Protein AF-A0A6G1KF79-F1 (afdb_monomer_lite)

Organism: NCBI:txid1314801

Foldseek 3Di:
DVVLVVCLVVVFPQWKWWAWDCPPQPQKDQQLVVLVVVVQDLPDPPPVSHSVVSPLHIDRVVDDDPVVLGTQAMAGSNDWDFDADDAPPDPDGTFIGGPVLVVPADDPDSLRSSQSRRCVRRVDHDPDPVSSVSSVVVSCVRVPRHDTDGDRDD

pLDDT: mean 74.39, std 13.28, range [25.94, 94.88]

Radius of gyration: 16.57 Å; chains: 1; bounding box: 38×37×41 Å

Structure (mmCIF, N/CA/C/O backbone):
data_AF-A0A6G1KF79-F1
#
_entry.id   AF-A0A6G1KF79-F1
#
loop_
_atom_site.group_PDB
_atom_site.id
_atom_site.type_symbol
_atom_site.label_atom_id
_atom_site.label_alt_id
_atom_site.label_comp_id
_atom_site.label_asym_id
_atom_site.label_entity_id
_atom_site.label_seq_id
_atom_site.pdbx_PDB_ins_code
_atom_site.Cartn_x
_atom_site.Cartn_y
_atom_site.Cartn_z
_atom_site.occupancy
_atom_site.B_iso_or_equiv
_atom_site.auth_seq_id
_atom_site.auth_comp_id
_atom_site.auth_asym_id
_atom_site.auth_atom_id
_atom_site.pdbx_PDB_model_num
ATOM 1 N N . MET A 1 1 ? 8.104 5.624 -3.281 1.00 57.19 1 MET A N 1
ATOM 2 C CA . MET A 1 1 ? 7.356 4.567 -4.003 1.00 57.19 1 MET A CA 1
ATOM 3 C C . MET A 1 1 ? 7.736 4.554 -5.493 1.00 57.19 1 MET A C 1
ATOM 5 O O . MET A 1 1 ? 7.203 5.353 -6.258 1.00 57.19 1 MET A O 1
ATOM 9 N N . LYS A 1 2 ? 8.682 3.693 -5.916 1.00 64.00 2 LYS A N 1
ATOM 10 C CA . LYS A 1 2 ? 9.159 3.627 -7.320 1.00 64.00 2 LYS A CA 1
ATOM 11 C C . LYS A 1 2 ? 8.074 3.139 -8.288 1.00 64.00 2 LYS A C 1
ATOM 13 O O . LYS A 1 2 ? 7.914 3.752 -9.335 1.00 64.00 2 LYS A O 1
ATOM 18 N N . LEU A 1 3 ? 7.294 2.118 -7.919 1.00 69.25 3 LEU A N 1
ATOM 19 C CA . LEU A 1 3 ? 6.265 1.538 -8.792 1.00 69.25 3 LEU A CA 1
ATOM 20 C C . LEU A 1 3 ? 5.141 2.527 -9.133 1.00 69.25 3 LEU A C 1
ATOM 22 O O . LEU A 1 3 ? 4.847 2.727 -10.305 1.00 69.25 3 LEU A O 1
ATOM 26 N N . ARG A 1 4 ? 4.536 3.202 -8.142 1.00 69.94 4 ARG A N 1
ATOM 27 C CA . ARG A 1 4 ? 3.515 4.239 -8.411 1.00 69.94 4 ARG A CA 1
ATOM 28 C C . ARG A 1 4 ? 4.054 5.308 -9.343 1.00 69.94 4 ARG A C 1
ATOM 30 O O . ARG A 1 4 ? 3.399 5.634 -10.323 1.00 69.94 4 ARG A O 1
ATOM 37 N N . GLN A 1 5 ? 5.258 5.809 -9.071 1.00 70.50 5 GLN A N 1
ATOM 38 C CA . GLN A 1 5 ? 5.865 6.824 -9.9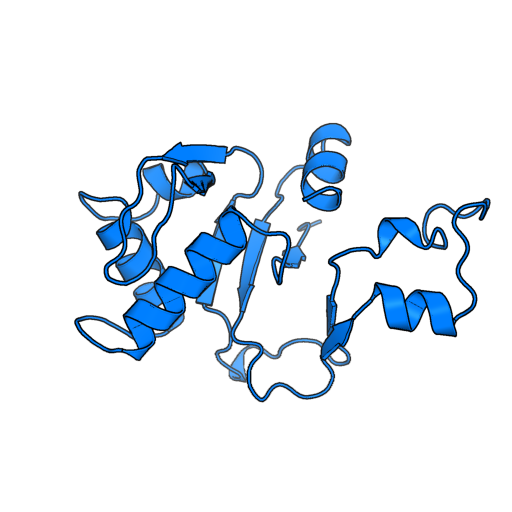22 1.00 70.50 5 GLN A CA 1
ATOM 39 C C . GLN A 1 5 ? 6.115 6.299 -11.340 1.00 70.50 5 GLN A C 1
ATOM 41 O O . GLN A 1 5 ? 5.852 7.010 -12.299 1.00 70.50 5 GLN A O 1
ATOM 46 N N . GLN A 1 6 ? 6.562 5.051 -11.491 1.00 72.38 6 GLN A N 1
ATOM 47 C CA . GLN A 1 6 ? 6.708 4.403 -12.795 1.00 72.38 6 GLN A CA 1
ATOM 48 C C . GLN A 1 6 ? 5.367 4.269 -13.523 1.00 72.38 6 GLN A C 1
ATOM 50 O O . GLN A 1 6 ? 5.311 4.534 -14.719 1.00 72.38 6 GLN A O 1
ATOM 55 N N . LEU A 1 7 ? 4.290 3.898 -12.826 1.00 73.56 7 LEU A N 1
ATOM 56 C CA . LEU A 1 7 ? 2.950 3.781 -13.406 1.00 73.56 7 LEU A CA 1
ATOM 57 C C . LEU A 1 7 ? 2.406 5.147 -13.847 1.00 73.56 7 LEU A C 1
ATOM 59 O O . LEU A 1 7 ? 1.886 5.249 -14.959 1.00 73.56 7 LEU A O 1
ATOM 63 N N . ILE A 1 8 ? 2.598 6.190 -13.032 1.00 73.12 8 ILE A N 1
ATOM 64 C CA . ILE A 1 8 ? 2.261 7.579 -13.382 1.00 73.12 8 ILE A CA 1
ATOM 65 C C . ILE A 1 8 ? 3.059 8.016 -14.618 1.00 73.12 8 ILE A C 1
ATOM 67 O O . ILE A 1 8 ? 2.475 8.453 -15.606 1.00 73.12 8 ILE A O 1
ATOM 71 N N . THR A 1 9 ? 4.386 7.843 -14.610 1.00 76.50 9 THR A N 1
ATOM 72 C CA . THR A 1 9 ? 5.261 8.210 -15.738 1.00 76.50 9 THR A CA 1
ATOM 73 C C . THR A 1 9 ? 4.934 7.417 -17.008 1.00 76.50 9 THR A C 1
ATOM 75 O O . THR A 1 9 ? 5.048 7.942 -18.111 1.00 76.50 9 THR A O 1
ATOM 78 N N . ALA A 1 10 ? 4.478 6.169 -16.874 1.00 75.81 10 ALA A N 1
ATOM 79 C CA . ALA A 1 10 ? 4.015 5.340 -17.985 1.00 75.81 10 ALA A CA 1
ATOM 80 C C . ALA A 1 10 ? 2.605 5.714 -18.490 1.00 75.81 10 ALA A C 1
ATOM 82 O O . ALA A 1 10 ? 2.059 5.012 -19.343 1.00 75.81 10 ALA A O 1
ATOM 83 N N . GLY A 1 11 ? 1.989 6.778 -17.960 1.00 75.44 11 GLY A N 1
ATOM 84 C CA . GLY A 1 11 ? 0.667 7.255 -18.368 1.00 75.44 11 GLY A CA 1
ATOM 85 C C . GLY A 1 11 ? -0.475 6.312 -17.988 1.00 75.44 11 GLY A C 1
ATOM 86 O O . GLY A 1 11 ? -1.541 6.354 -18.610 1.00 75.44 11 GLY A O 1
ATOM 87 N N . ARG A 1 12 ? -0.267 5.424 -17.005 1.00 77.94 12 ARG A N 1
ATOM 88 C CA . ARG A 1 12 ? -1.318 4.518 -16.534 1.00 77.94 12 ARG A CA 1
ATOM 89 C C . ARG A 1 12 ? -2.387 5.324 -15.804 1.00 77.94 12 ARG A C 1
ATOM 91 O O . ARG A 1 12 ? -2.095 6.090 -14.892 1.00 77.94 12 ARG A O 1
ATOM 98 N N . ARG A 1 13 ? -3.634 5.126 -16.223 1.00 71.62 13 ARG A N 1
ATOM 99 C CA . ARG A 1 13 ? -4.826 5.709 -15.597 1.00 71.62 13 ARG A CA 1
ATOM 100 C C . ARG A 1 13 ? -5.380 4.733 -14.557 1.00 71.62 13 ARG A C 1
ATOM 102 O O . ARG A 1 13 ? -5.085 3.542 -14.631 1.00 71.62 13 ARG A O 1
ATOM 109 N N . ASN A 1 14 ? -6.189 5.228 -13.620 1.00 73.25 14 ASN A N 1
ATOM 110 C CA . ASN A 1 14 ? -6.848 4.422 -12.581 1.00 73.25 14 ASN A CA 1
ATOM 111 C C . ASN A 1 14 ? -5.866 3.690 -11.651 1.00 73.25 14 ASN A C 1
ATOM 113 O O . ASN A 1 14 ? -6.038 2.511 -11.341 1.00 73.25 14 ASN A O 1
ATOM 117 N N . ILE A 1 15 ? -4.810 4.384 -11.233 1.00 72.88 15 ILE A N 1
ATOM 118 C CA . ILE A 1 15 ? -3.917 3.903 -10.181 1.00 72.88 15 ILE A CA 1
ATOM 119 C C . ILE A 1 15 ? -4.685 4.039 -8.872 1.00 72.88 15 ILE A C 1
ATOM 121 O O . ILE A 1 15 ? -5.084 5.141 -8.517 1.00 72.88 15 ILE A O 1
ATOM 125 N N . VAL A 1 16 ? -4.882 2.937 -8.162 1.00 74.31 16 VAL A N 1
ATOM 126 C CA . VAL A 1 16 ? -5.553 2.928 -6.859 1.00 74.31 16 VAL A CA 1
ATOM 127 C C . VAL A 1 16 ? -4.574 2.416 -5.818 1.00 74.31 16 VAL A C 1
ATOM 129 O O . VAL A 1 16 ? -3.910 1.413 -6.057 1.00 74.31 16 VAL A O 1
ATOM 132 N N . ILE A 1 17 ? -4.480 3.087 -4.675 1.00 74.81 17 ILE A N 1
ATOM 133 C CA . ILE A 1 17 ? -3.732 2.631 -3.506 1.00 74.81 17 ILE A CA 1
ATOM 134 C C . ILE A 1 17 ? -4.706 1.946 -2.554 1.00 74.81 17 ILE A C 1
ATOM 136 O O . ILE A 1 17 ? -5.640 2.571 -2.058 1.00 74.81 17 ILE A O 1
ATOM 140 N N . VAL A 1 18 ? -4.471 0.668 -2.277 1.00 75.00 18 VAL A N 1
ATOM 141 C CA . VAL A 1 18 ? -5.280 -0.104 -1.329 1.00 75.00 18 VAL A CA 1
ATOM 142 C C . VAL A 1 18 ? -4.463 -0.421 -0.084 1.00 75.00 18 VAL A C 1
ATOM 144 O O . VAL A 1 18 ? -3.417 -1.063 -0.188 1.00 75.00 18 VAL A O 1
ATOM 147 N N . ALA A 1 19 ? -4.960 -0.003 1.080 1.00 76.25 19 ALA A N 1
ATOM 148 C CA . ALA A 1 19 ? -4.405 -0.350 2.383 1.00 76.25 19 ALA A CA 1
ATOM 149 C C . ALA A 1 19 ? -5.157 -1.550 2.970 1.00 76.25 19 ALA A C 1
ATOM 151 O O . ALA A 1 19 ? -6.392 -1.563 3.005 1.00 76.25 19 ALA A O 1
ATOM 152 N N . ILE A 1 20 ? -4.417 -2.548 3.459 1.00 78.44 20 ILE A N 1
ATOM 153 C CA . ILE A 1 20 ? -4.991 -3.777 4.021 1.00 78.44 20 ILE A CA 1
ATOM 154 C C . ILE A 1 20 ? -4.455 -4.101 5.416 1.00 78.44 20 ILE A C 1
ATOM 156 O O . ILE A 1 20 ? -3.327 -3.758 5.774 1.00 78.44 20 ILE A O 1
ATOM 160 N N . TRP A 1 21 ? -5.227 -4.878 6.169 1.00 78.19 21 TRP A N 1
ATOM 161 C CA . TRP A 1 21 ? -4.805 -5.502 7.414 1.00 78.19 21 TRP A CA 1
ATOM 162 C C . TRP A 1 21 ? -4.038 -6.804 7.142 1.00 78.19 21 TRP A C 1
ATOM 164 O O . TRP A 1 21 ? -4.612 -7.892 7.013 1.00 78.19 21 TRP A O 1
ATOM 174 N N . ALA A 1 22 ? -2.711 -6.698 7.080 1.00 76.94 22 ALA A N 1
ATOM 175 C CA . ALA A 1 22 ? -1.823 -7.838 6.843 1.00 76.94 22 ALA A CA 1
ATOM 176 C C . ALA A 1 22 ? -1.596 -8.720 8.088 1.00 76.94 22 ALA A C 1
ATOM 178 O O . ALA A 1 22 ? -1.234 -9.891 7.961 1.00 76.94 22 ALA A O 1
ATOM 179 N N . LYS A 1 23 ? -1.813 -8.201 9.307 1.00 75.12 23 LYS A N 1
ATOM 180 C CA . LYS A 1 23 ? -1.539 -8.954 10.542 1.00 75.12 23 LYS A CA 1
ATOM 181 C C . LYS A 1 23 ? -2.395 -10.227 10.600 1.00 75.12 23 LYS A C 1
ATOM 183 O O . LYS A 1 23 ? -3.610 -10.198 10.397 1.00 75.12 23 LYS A O 1
ATOM 188 N N . GLY A 1 24 ? -1.736 -11.356 10.861 1.00 78.19 24 GLY A N 1
ATOM 189 C CA . GLY A 1 24 ? -2.373 -12.673 10.906 1.00 78.19 24 GLY A CA 1
ATOM 190 C C . GLY A 1 24 ? -2.852 -13.202 9.548 1.00 78.19 24 GLY A C 1
ATOM 191 O O . GLY A 1 24 ? -3.581 -14.189 9.524 1.00 78.19 24 GLY A O 1
ATOM 192 N N . LYS A 1 25 ? -2.495 -12.568 8.421 1.00 81.00 25 LYS A N 1
ATOM 193 C CA . LYS A 1 25 ? -2.702 -13.150 7.089 1.00 81.00 25 LYS A CA 1
ATOM 194 C C . LYS A 1 25 ? -1.526 -14.066 6.768 1.00 81.00 25 LYS A C 1
ATOM 196 O O . LYS A 1 25 ? -0.386 -13.618 6.681 1.00 81.00 25 LYS A O 1
ATOM 201 N N . CYS A 1 26 ? -1.812 -15.347 6.570 1.00 80.88 26 CYS A N 1
ATOM 202 C CA . CYS A 1 26 ? -0.833 -16.271 6.013 1.00 80.88 26 CYS A CA 1
ATOM 203 C C . CYS A 1 26 ? -0.598 -15.961 4.529 1.00 80.88 26 CYS A C 1
ATOM 205 O O . CYS A 1 26 ? -1.481 -15.429 3.846 1.00 80.88 26 CYS A O 1
ATOM 207 N N . ASN A 1 27 ? 0.566 -16.372 4.029 1.00 85.00 27 ASN A N 1
ATOM 208 C CA . ASN A 1 27 ? 0.928 -16.315 2.612 1.00 85.00 27 ASN A CA 1
ATOM 209 C C . ASN A 1 27 ? 1.162 -14.898 2.054 1.00 85.00 27 ASN A C 1
ATOM 211 O O . ASN A 1 27 ? 0.968 -14.663 0.861 1.00 85.00 27 ASN A O 1
ATOM 215 N N . ILE A 1 28 ? 1.577 -13.962 2.911 1.00 83.25 28 ILE A N 1
ATOM 216 C CA . ILE A 1 28 ? 2.170 -12.689 2.489 1.00 83.25 28 ILE A CA 1
ATOM 217 C C . ILE A 1 28 ? 3.686 -12.863 2.489 1.00 83.25 28 ILE A C 1
ATOM 219 O O . ILE A 1 28 ? 4.269 -13.219 3.513 1.00 83.25 28 ILE A O 1
ATOM 223 N N . TYR A 1 29 ? 4.312 -12.599 1.350 1.00 83.38 29 TYR A N 1
ATOM 224 C CA . TYR A 1 29 ? 5.751 -12.715 1.160 1.00 83.38 29 TYR A CA 1
ATOM 225 C C . TYR A 1 29 ? 6.321 -11.399 0.654 1.00 83.38 29 TYR A C 1
ATOM 227 O O . TYR A 1 29 ? 5.678 -10.689 -0.115 1.00 83.38 29 TYR A O 1
ATOM 235 N N . ASP A 1 30 ? 7.551 -11.108 1.055 1.00 84.50 30 ASP A N 1
ATOM 236 C CA . ASP A 1 30 ? 8.370 -10.082 0.419 1.00 84.50 30 ASP A CA 1
ATOM 237 C C . ASP A 1 30 ? 8.665 -10.522 -1.028 1.00 84.50 30 ASP A C 1
ATOM 239 O O . ASP A 1 30 ? 9.271 -11.577 -1.261 1.00 84.50 30 ASP A O 1
ATOM 243 N N . ALA A 1 31 ? 8.190 -9.746 -2.005 1.00 86.56 31 ALA A N 1
ATOM 244 C CA . ALA A 1 31 ? 8.315 -10.091 -3.417 1.00 86.56 31 ALA A CA 1
ATOM 245 C C . ALA A 1 31 ? 9.774 -10.066 -3.887 1.00 86.56 31 ALA A C 1
ATOM 247 O O . ALA A 1 31 ? 10.158 -10.896 -4.713 1.00 86.56 31 ALA A O 1
ATOM 248 N N . TYR A 1 32 ? 10.608 -9.184 -3.329 1.00 88.19 32 TYR A N 1
ATOM 249 C CA . TYR A 1 32 ? 12.037 -9.138 -3.618 1.00 88.19 32 TYR A CA 1
ATOM 250 C C . TYR A 1 32 ? 12.730 -10.428 -3.176 1.00 88.19 32 TYR A C 1
ATOM 252 O O . TYR A 1 32 ? 13.497 -11.007 -3.949 1.00 88.19 32 TYR A O 1
ATOM 260 N N . GLN A 1 33 ? 12.442 -10.924 -1.968 1.00 90.25 33 GLN A N 1
ATOM 261 C CA . GLN A 1 33 ? 13.030 -12.182 -1.491 1.00 90.25 33 GLN A CA 1
ATOM 262 C C . GLN A 1 33 ? 12.599 -13.363 -2.361 1.00 90.25 33 GLN A C 1
ATOM 264 O O . GLN A 1 33 ? 13.439 -14.172 -2.754 1.00 90.25 33 GLN A O 1
ATOM 269 N N . VAL A 1 34 ? 11.316 -13.430 -2.731 1.00 90.88 34 VAL A N 1
ATOM 270 C CA . VAL A 1 34 ? 10.806 -14.472 -3.636 1.00 90.88 34 VAL A CA 1
ATOM 271 C C . VAL A 1 34 ? 11.493 -14.393 -5.001 1.00 90.88 34 VAL A C 1
ATOM 273 O O . VAL A 1 34 ? 12.017 -15.398 -5.483 1.00 90.88 34 VAL A O 1
ATOM 276 N N . ALA A 1 35 ? 11.555 -13.207 -5.610 1.00 91.62 35 ALA A N 1
ATOM 277 C CA . ALA A 1 35 ? 12.218 -12.985 -6.892 1.00 91.62 35 ALA A CA 1
ATOM 278 C C . ALA A 1 35 ? 13.704 -13.380 -6.841 1.00 91.62 35 ALA A C 1
ATOM 280 O O . ALA A 1 35 ? 14.203 -14.058 -7.744 1.00 91.62 35 ALA A O 1
ATOM 281 N N . LYS A 1 36 ? 14.402 -13.034 -5.753 1.00 93.50 36 LYS A N 1
ATOM 282 C CA . LYS A 1 36 ? 15.799 -13.417 -5.520 1.00 93.50 36 LYS A CA 1
ATOM 283 C C . LYS A 1 36 ? 15.966 -14.935 -5.466 1.00 93.50 36 LYS A C 1
ATOM 285 O O . LYS A 1 36 ? 16.853 -15.468 -6.131 1.00 93.50 36 LYS A O 1
ATOM 290 N N . THR A 1 37 ? 15.109 -15.641 -4.728 1.00 94.62 37 THR A N 1
ATOM 291 C CA . THR A 1 37 ? 15.121 -17.113 -4.657 1.00 94.62 37 THR A CA 1
ATOM 292 C C . THR A 1 37 ? 14.827 -17.764 -6.012 1.00 94.62 37 THR A C 1
ATOM 294 O O . THR A 1 37 ? 15.399 -18.805 -6.324 1.00 94.62 37 THR A O 1
ATOM 297 N N . LEU A 1 38 ? 14.003 -17.132 -6.850 1.00 93.75 38 LEU A N 1
ATOM 298 C CA . LEU A 1 38 ? 13.715 -17.565 -8.225 1.00 93.75 38 LEU A CA 1
ATOM 299 C C . LEU A 1 38 ? 14.817 -17.194 -9.240 1.00 93.75 38 LEU A C 1
ATOM 301 O O . LEU A 1 38 ? 14.649 -17.410 -10.444 1.00 93.75 38 LEU A O 1
ATOM 305 N N . GLY A 1 39 ? 15.941 -16.634 -8.780 1.00 94.81 39 GLY A N 1
ATOM 306 C CA . GLY A 1 39 ? 17.102 -16.315 -9.612 1.00 94.81 39 GLY A CA 1
ATOM 307 C C . GLY A 1 39 ? 16.938 -15.060 -10.472 1.00 94.81 39 GLY A C 1
ATOM 308 O O . GLY A 1 39 ? 17.558 -14.967 -11.530 1.00 94.81 39 GLY A O 1
ATOM 309 N N . TYR A 1 40 ? 16.088 -14.113 -10.067 1.00 94.88 40 TYR A N 1
ATOM 310 C CA . TYR A 1 40 ? 15.916 -12.842 -10.778 1.00 94.88 40 TYR A CA 1
ATOM 311 C C . TYR A 1 40 ? 17.169 -11.974 -10.613 1.00 94.88 40 TYR A C 1
ATOM 313 O O . TYR A 1 40 ? 17.823 -11.998 -9.569 1.00 94.88 40 TYR A O 1
ATOM 321 N N . GLN A 1 41 ? 17.508 -11.208 -11.650 1.00 92.69 41 GLN A N 1
ATOM 322 C CA . GLN A 1 41 ? 18.735 -10.410 -11.705 1.00 92.69 41 GLN A CA 1
ATOM 323 C C . GLN A 1 41 ? 18.462 -9.063 -12.367 1.00 92.69 41 GLN A C 1
ATOM 325 O O . GLN A 1 41 ? 17.699 -8.974 -13.327 1.00 92.69 41 GLN A O 1
ATOM 330 N N . ASP A 1 42 ? 19.096 -7.999 -11.881 1.00 91.81 42 ASP A N 1
ATOM 331 C CA . ASP A 1 42 ? 18.857 -6.633 -12.371 1.00 91.81 42 ASP A CA 1
ATOM 332 C C . ASP A 1 42 ? 19.235 -6.421 -13.840 1.00 91.81 42 ASP A C 1
ATOM 334 O O . ASP A 1 42 ? 18.628 -5.599 -14.526 1.00 91.81 42 ASP A O 1
ATOM 338 N N . ASN A 1 43 ? 20.193 -7.199 -14.341 1.00 92.44 43 ASN A N 1
ATOM 339 C CA . ASN A 1 43 ? 20.642 -7.189 -15.732 1.00 92.44 43 ASN A CA 1
ATOM 340 C C . ASN A 1 43 ? 19.787 -8.071 -16.662 1.00 92.44 43 ASN A C 1
ATOM 342 O O . ASN A 1 43 ? 20.173 -8.276 -17.810 1.00 92.44 43 ASN A O 1
ATOM 346 N N . SER A 1 44 ? 18.647 -8.598 -16.200 1.00 90.38 44 SER A N 1
ATOM 347 C CA . SER A 1 44 ? 17.779 -9.410 -17.052 1.00 90.38 44 SER A CA 1
ATOM 348 C C . SER A 1 44 ? 17.245 -8.606 -18.245 1.00 90.38 44 SER A C 1
ATOM 350 O O . SER A 1 44 ? 16.777 -7.466 -18.097 1.00 90.38 44 SER A O 1
ATOM 352 N N . GLU A 1 45 ? 17.286 -9.220 -19.432 1.00 90.00 45 GLU A N 1
ATOM 353 C CA . GLU A 1 45 ? 16.663 -8.671 -20.643 1.00 90.00 45 GLU A CA 1
ATOM 354 C C . GLU A 1 45 ? 15.145 -8.542 -20.475 1.00 90.00 45 GLU A C 1
ATOM 356 O O . GLU A 1 45 ? 14.554 -7.551 -20.906 1.00 90.00 45 GLU A O 1
ATOM 361 N N . ASP A 1 46 ? 14.522 -9.486 -19.762 1.00 87.44 46 ASP A N 1
ATOM 362 C CA . ASP A 1 46 ? 13.121 -9.385 -19.372 1.00 87.44 46 ASP A CA 1
ATOM 363 C C . ASP A 1 46 ? 12.974 -8.408 -18.201 1.00 87.44 46 ASP A C 1
ATOM 365 O O . ASP A 1 46 ? 13.360 -8.687 -17.062 1.00 87.44 46 ASP A O 1
ATOM 369 N N . ALA A 1 47 ? 12.347 -7.261 -18.471 1.00 81.75 47 ALA A N 1
ATOM 370 C CA . ALA A 1 47 ? 12.060 -6.248 -17.465 1.00 81.75 47 ALA A CA 1
ATOM 371 C C . ALA A 1 47 ? 11.289 -6.811 -16.256 1.00 81.75 47 ALA A C 1
ATOM 373 O O . ALA A 1 47 ? 11.505 -6.351 -15.137 1.00 81.75 47 ALA A O 1
ATOM 374 N N . ARG A 1 48 ? 10.436 -7.827 -16.427 1.00 82.19 48 ARG A N 1
ATOM 375 C CA . ARG A 1 48 ? 9.687 -8.443 -15.313 1.00 82.19 48 ARG A CA 1
ATOM 376 C C . ARG A 1 48 ? 10.575 -9.271 -14.388 1.00 82.19 48 ARG A C 1
ATOM 378 O O . ARG A 1 48 ? 10.224 -9.481 -13.228 1.00 82.19 48 ARG A O 1
ATOM 385 N N . ARG A 1 49 ? 11.732 -9.716 -14.881 1.00 87.81 49 ARG A N 1
ATOM 386 C CA . ARG A 1 49 ? 12.707 -10.523 -14.137 1.00 87.81 49 ARG A CA 1
ATOM 387 C C . ARG A 1 49 ? 13.852 -9.702 -13.548 1.00 87.81 49 ARG A C 1
ATOM 389 O O . ARG A 1 49 ? 14.800 -10.274 -13.012 1.00 87.81 49 ARG A O 1
ATOM 396 N N . ARG A 1 50 ? 13.755 -8.370 -13.608 1.00 89.44 50 ARG A N 1
ATOM 397 C CA . ARG A 1 50 ? 14.688 -7.465 -12.933 1.00 89.44 50 ARG A CA 1
ATOM 398 C C . ARG A 1 50 ? 14.361 -7.397 -11.455 1.00 89.44 50 ARG A C 1
ATOM 400 O O . ARG A 1 50 ? 13.255 -7.014 -11.086 1.00 89.44 50 ARG A O 1
ATOM 407 N N . LEU A 1 51 ? 15.329 -7.758 -10.621 1.00 88.50 51 LEU A N 1
ATOM 408 C CA . LEU A 1 51 ? 15.146 -7.883 -9.179 1.00 88.50 51 LEU A CA 1
ATOM 409 C C . LEU A 1 51 ? 14.698 -6.555 -8.541 1.00 88.50 51 LEU A C 1
ATOM 411 O O . LEU A 1 51 ? 13.797 -6.535 -7.707 1.00 88.50 51 LEU A O 1
ATOM 415 N N . GLN A 1 52 ? 15.238 -5.438 -9.021 1.00 85.62 52 GLN A N 1
ATOM 416 C CA . GLN A 1 52 ? 14.917 -4.090 -8.568 1.00 85.62 52 GLN A CA 1
ATOM 417 C C . GLN A 1 52 ? 13.455 -3.674 -8.760 1.00 85.62 52 GLN A C 1
ATOM 419 O O . GLN A 1 52 ? 13.015 -2.706 -8.141 1.00 85.62 52 GLN A O 1
ATOM 424 N N . ASN A 1 53 ? 12.717 -4.367 -9.628 1.00 82.50 53 ASN A N 1
ATOM 425 C CA . ASN A 1 53 ? 11.303 -4.083 -9.843 1.00 82.50 53 ASN A CA 1
ATOM 426 C C . ASN A 1 53 ? 10.422 -4.671 -8.740 1.00 82.50 53 ASN A C 1
ATOM 428 O O . ASN A 1 53 ? 9.271 -4.285 -8.660 1.00 82.50 53 ASN A O 1
ATOM 432 N N . HIS A 1 54 ? 10.965 -5.540 -7.882 1.00 82.44 54 HIS A N 1
ATOM 433 C CA . HIS A 1 54 ? 10.236 -6.189 -6.789 1.00 82.44 54 HIS A CA 1
ATOM 434 C C . HIS A 1 54 ? 10.564 -5.580 -5.413 1.00 82.44 54 HIS A C 1
ATOM 436 O O . HIS A 1 54 ? 10.134 -6.106 -4.390 1.00 82.44 54 HIS A O 1
ATOM 442 N N . TYR A 1 55 ? 11.350 -4.491 -5.357 1.00 80.88 55 TYR A N 1
ATOM 443 C CA . TYR A 1 55 ? 11.613 -3.774 -4.101 1.00 80.88 55 TYR A CA 1
ATOM 444 C C . TYR A 1 55 ? 10.328 -3.164 -3.542 1.00 80.88 55 TYR A C 1
ATOM 446 O O . TYR A 1 55 ? 9.572 -2.530 -4.276 1.00 80.88 55 TYR A O 1
ATOM 454 N N . ASP A 1 56 ? 10.146 -3.297 -2.227 1.00 73.12 56 ASP A N 1
ATOM 455 C CA . ASP A 1 56 ? 8.988 -2.784 -1.487 1.00 73.12 56 ASP A CA 1
ATOM 456 C C . ASP A 1 56 ? 7.632 -3.348 -1.973 1.00 73.12 56 ASP A C 1
ATOM 458 O O . ASP A 1 56 ? 6.575 -2.776 -1.694 1.00 73.12 56 ASP A O 1
ATOM 462 N N . GLU A 1 57 ? 7.644 -4.479 -2.690 1.00 77.00 57 GLU A N 1
ATOM 463 C CA . GLU A 1 57 ? 6.447 -5.184 -3.152 1.00 77.00 57 GLU A CA 1
ATOM 464 C C . GLU A 1 57 ? 6.138 -6.415 -2.286 1.00 77.00 57 GLU A C 1
ATOM 466 O O . GLU A 1 57 ? 7.031 -7.097 -1.778 1.00 77.00 57 GLU A O 1
ATOM 471 N N . TYR A 1 58 ? 4.845 -6.728 -2.152 1.00 79.38 58 TYR A N 1
ATOM 472 C CA . TYR A 1 58 ? 4.362 -7.915 -1.446 1.00 79.38 58 TYR A CA 1
ATOM 473 C C . TYR A 1 58 ? 3.640 -8.851 -2.397 1.00 79.38 58 TYR A C 1
ATOM 475 O O . TYR A 1 58 ? 2.726 -8.450 -3.117 1.00 79.38 58 TYR A O 1
ATOM 483 N N . LEU A 1 59 ? 3.995 -10.129 -2.327 1.00 81.88 59 LEU A N 1
ATOM 484 C CA . LEU A 1 59 ? 3.252 -11.198 -2.966 1.00 81.88 59 LEU A CA 1
ATOM 485 C C . LEU A 1 59 ? 2.240 -11.764 -1.970 1.00 81.88 59 LEU A C 1
ATOM 487 O O . LEU A 1 59 ? 2.617 -12.276 -0.917 1.00 81.88 59 LEU A O 1
ATOM 491 N N . VAL A 1 60 ? 0.958 -11.720 -2.325 1.00 84.12 60 VAL A N 1
ATOM 492 C CA . VAL A 1 60 ? -0.107 -12.372 -1.554 1.00 84.12 60 VAL A CA 1
ATOM 493 C C . VAL A 1 60 ? -0.559 -13.623 -2.293 1.00 84.12 60 VAL A C 1
ATOM 495 O O . VAL A 1 60 ? -1.359 -13.561 -3.229 1.00 84.12 60 VAL A O 1
ATOM 498 N N . LEU A 1 61 ? -0.037 -14.777 -1.887 1.00 80.94 61 LEU A N 1
ATOM 499 C CA . LEU A 1 61 ? -0.389 -16.054 -2.502 1.00 80.94 61 LEU A CA 1
ATOM 500 C C . LEU A 1 61 ? -1.804 -16.474 -2.072 1.00 80.94 61 LEU A C 1
ATOM 502 O O . LEU A 1 61 ? -2.127 -16.529 -0.884 1.00 80.94 61 LEU A O 1
ATOM 506 N N . GLY A 1 62 ? -2.647 -16.767 -3.066 1.00 81.69 62 GLY A N 1
ATOM 507 C CA . GLY A 1 62 ? -4.081 -17.016 -2.883 1.00 81.69 62 GLY A CA 1
ATOM 508 C C . GLY A 1 62 ? -4.933 -15.744 -2.814 1.00 81.69 62 GLY A C 1
ATOM 509 O O . GLY A 1 62 ? -6.149 -15.842 -2.693 1.00 81.69 62 GLY A O 1
ATOM 510 N N . GLY A 1 63 ? -4.317 -14.561 -2.922 1.00 82.00 63 GLY A N 1
ATOM 511 C CA . GLY A 1 63 ? -5.019 -13.285 -2.859 1.00 82.00 63 GLY A CA 1
ATOM 512 C C . GLY A 1 63 ? -5.623 -12.982 -1.484 1.00 82.00 63 GLY A C 1
ATOM 513 O O . GLY A 1 63 ? -5.248 -13.560 -0.455 1.00 82.00 63 GLY A O 1
ATOM 514 N N . ILE A 1 64 ? -6.538 -12.015 -1.486 1.00 81.25 64 ILE A N 1
ATOM 515 C CA . ILE A 1 64 ? -7.305 -11.577 -0.318 1.00 81.25 64 ILE A CA 1
ATOM 516 C C . ILE A 1 64 ? -8.766 -11.729 -0.691 1.00 81.25 64 ILE A C 1
ATOM 518 O O . ILE A 1 64 ? -9.231 -11.066 -1.622 1.00 81.25 64 ILE A O 1
ATOM 522 N N . SER A 1 65 ? -9.467 -12.617 0.003 1.00 81.81 65 SER A N 1
ATOM 523 C CA . SER A 1 65 ? -10.888 -12.810 -0.243 1.00 81.81 65 SER A CA 1
ATOM 524 C C . SER A 1 65 ? -11.708 -11.685 0.398 1.00 81.81 65 SER A C 1
ATOM 526 O O . SER A 1 65 ? -11.318 -11.099 1.410 1.00 81.81 65 SER A O 1
ATOM 528 N N . ALA A 1 66 ? -12.840 -11.343 -0.221 1.00 76.69 66 ALA A N 1
ATOM 529 C CA . ALA A 1 66 ? -13.688 -10.235 0.225 1.00 76.69 66 ALA A CA 1
ATOM 530 C C . ALA A 1 66 ? -14.310 -10.484 1.613 1.00 76.69 66 ALA A C 1
ATOM 532 O O . ALA A 1 66 ? -14.527 -9.540 2.368 1.00 76.69 66 ALA A O 1
ATOM 533 N N . ASP A 1 67 ? -14.544 -11.748 1.959 1.00 82.19 67 ASP A N 1
ATOM 534 C CA . ASP A 1 67 ? -15.049 -12.206 3.258 1.00 82.19 67 ASP A CA 1
ATOM 535 C C . ASP A 1 67 ? -13.998 -12.163 4.380 1.00 82.19 67 ASP A C 1
ATOM 537 O O . ASP A 1 67 ? -14.332 -12.375 5.543 1.00 82.19 67 ASP A O 1
ATOM 541 N N . GLU A 1 68 ? -12.736 -11.844 4.075 1.00 79.19 68 GLU A N 1
ATOM 542 C CA . GLU A 1 68 ? -11.714 -11.641 5.104 1.00 79.19 68 GLU A CA 1
ATOM 543 C C . GLU A 1 68 ? -11.803 -10.254 5.761 1.00 79.19 68 GLU A C 1
ATOM 545 O O . GLU A 1 68 ? -11.140 -10.024 6.772 1.00 79.19 68 GLU A O 1
ATOM 550 N N . TYR A 1 69 ? -12.578 -9.318 5.190 1.00 78.25 69 TYR A N 1
ATOM 551 C CA . TYR A 1 69 ? -12.772 -7.949 5.700 1.00 78.25 69 TYR A CA 1
ATOM 552 C C . TYR A 1 69 ? -11.459 -7.220 6.048 1.00 78.25 69 TYR A C 1
ATOM 554 O O . TYR A 1 69 ? -11.373 -6.449 7.001 1.00 78.25 69 TYR A O 1
ATOM 562 N N . ARG A 1 70 ? -10.402 -7.465 5.264 1.00 78.88 70 ARG A N 1
ATOM 563 C CA . ARG A 1 70 ? -9.059 -6.905 5.502 1.00 78.88 70 ARG A CA 1
ATOM 564 C C . ARG A 1 70 ? -8.841 -5.537 4.875 1.00 78.88 70 ARG A C 1
ATOM 566 O O . ARG A 1 70 ? -7.756 -4.987 5.027 1.00 78.88 70 ARG A O 1
ATOM 573 N N . LEU A 1 71 ? -9.813 -5.010 4.140 1.00 79.62 71 LEU A N 1
ATOM 574 C CA . LEU A 1 71 ? -9.701 -3.708 3.501 1.00 79.62 71 LEU A CA 1
ATOM 575 C C . LEU A 1 71 ? -9.784 -2.602 4.556 1.00 79.62 71 LEU A C 1
ATOM 577 O O . LEU A 1 71 ? -10.772 -2.514 5.276 1.00 79.62 71 LEU A O 1
ATOM 581 N N . LEU A 1 72 ? -8.755 -1.762 4.634 1.00 76.44 72 LEU A N 1
ATOM 582 C CA . LEU A 1 72 ? -8.721 -0.637 5.571 1.00 76.44 72 LEU A CA 1
ATOM 583 C C . LEU A 1 72 ? -9.112 0.668 4.891 1.00 76.44 72 LEU A C 1
ATOM 585 O O . LEU A 1 72 ? -9.888 1.441 5.442 1.00 76.44 72 LEU A O 1
ATOM 589 N N . ALA A 1 73 ? -8.565 0.910 3.702 1.00 75.69 73 ALA A N 1
ATOM 590 C CA . ALA A 1 73 ? -8.836 2.112 2.932 1.00 75.69 73 ALA A CA 1
ATOM 591 C C . ALA A 1 73 ? -8.488 1.917 1.456 1.00 75.69 73 ALA A C 1
ATOM 593 O O . ALA A 1 73 ? -7.624 1.107 1.101 1.00 75.69 73 ALA A O 1
ATOM 594 N N . VAL A 1 74 ? -9.141 2.709 0.611 1.00 77.25 74 VAL A N 1
ATOM 595 C CA . VAL A 1 74 ? -8.878 2.792 -0.824 1.00 77.25 74 VAL A CA 1
ATOM 596 C C . VAL A 1 74 ? -8.701 4.254 -1.194 1.00 77.25 74 VAL A C 1
ATOM 598 O O . VAL A 1 74 ? -9.514 5.095 -0.819 1.00 77.25 74 VAL A O 1
ATOM 601 N N . PHE A 1 75 ? -7.656 4.550 -1.955 1.00 76.31 75 PHE A N 1
ATOM 602 C CA . PHE A 1 75 ? -7.364 5.900 -2.405 1.00 76.31 75 PHE A CA 1
ATOM 603 C C . PHE A 1 75 ? -7.053 5.943 -3.890 1.00 76.31 75 PHE A C 1
ATOM 605 O O . PHE A 1 75 ? -6.478 5.002 -4.436 1.00 76.31 75 PHE A O 1
ATOM 612 N N . ASP A 1 76 ? -7.352 7.070 -4.526 1.00 77.25 76 ASP A N 1
ATOM 613 C CA . ASP A 1 76 ? -6.740 7.386 -5.812 1.00 77.25 76 ASP A CA 1
ATOM 614 C C . ASP A 1 76 ? -5.214 7.503 -5.647 1.00 77.25 76 ASP A C 1
ATOM 616 O O . ASP A 1 76 ? -4.711 7.976 -4.632 1.00 77.25 76 ASP A O 1
ATOM 620 N N . GLY A 1 77 ? -4.453 6.999 -6.607 1.00 73.25 77 GLY A N 1
ATOM 621 C CA . GLY A 1 77 ? -2.992 6.982 -6.573 1.00 73.25 77 GLY A CA 1
ATOM 622 C C . GLY A 1 77 ? -2.339 7.927 -7.577 1.00 73.25 77 GLY A C 1
ATOM 623 O O . GLY A 1 77 ? -1.123 7.836 -7.754 1.00 73.25 77 GLY A O 1
ATOM 624 N N . HIS A 1 78 ? -3.108 8.768 -8.273 1.00 72.44 78 HIS A N 1
ATOM 625 C CA . HIS A 1 78 ? -2.633 9.559 -9.406 1.00 72.44 78 HIS A CA 1
ATOM 626 C C . HIS A 1 78 ? -1.993 10.885 -8.982 1.00 72.44 78 HIS A C 1
ATOM 628 O O . HIS A 1 78 ? -0.921 11.235 -9.476 1.00 72.44 78 HIS A O 1
ATOM 634 N N . SER A 1 79 ? -2.629 11.629 -8.077 1.00 75.31 79 SER A N 1
ATOM 635 C CA . SER A 1 79 ? -2.105 12.891 -7.542 1.00 75.31 79 SER A CA 1
ATOM 636 C C . SER A 1 79 ? -1.977 12.833 -6.028 1.00 75.31 79 SER A C 1
ATOM 638 O O . SER A 1 79 ? -2.797 12.230 -5.338 1.00 75.31 79 SER A O 1
ATOM 640 N N . THR A 1 80 ? -0.932 13.472 -5.507 1.00 75.25 80 THR A N 1
ATOM 641 C CA . THR A 1 80 ? -0.685 13.581 -4.071 1.00 75.25 80 THR A CA 1
ATOM 642 C C . THR A 1 80 ? -0.446 15.021 -3.659 1.00 75.25 80 THR A C 1
ATOM 644 O O . THR A 1 80 ? 0.032 15.829 -4.455 1.00 75.25 80 THR A O 1
ATOM 647 N N . ARG A 1 81 ? -0.726 15.320 -2.396 1.00 74.06 81 ARG A N 1
ATOM 648 C CA . ARG A 1 81 ? -0.528 16.620 -1.780 1.00 74.06 81 ARG A CA 1
ATOM 649 C C . ARG A 1 81 ? 0.119 16.458 -0.417 1.00 74.06 81 ARG A C 1
ATOM 651 O O . ARG A 1 81 ? -0.285 15.601 0.368 1.00 74.06 81 ARG A O 1
ATOM 658 N N . ASP A 1 82 ? 1.088 17.317 -0.140 1.00 76.88 82 ASP A N 1
ATOM 659 C CA . ASP A 1 82 ? 1.692 17.392 1.181 1.00 76.88 82 ASP A CA 1
ATOM 660 C C . ASP A 1 82 ? 0.764 18.151 2.116 1.00 76.88 82 ASP A C 1
ATOM 662 O O . ASP A 1 82 ? 0.275 19.242 1.799 1.00 76.88 82 ASP A O 1
ATOM 666 N N . ILE A 1 83 ? 0.516 17.560 3.274 1.00 73.19 83 ILE A N 1
ATOM 667 C CA . ILE A 1 83 ? -0.358 18.129 4.284 1.00 73.19 83 ILE A CA 1
ATOM 668 C C . ILE A 1 83 ? 0.299 18.052 5.665 1.00 73.19 83 ILE A C 1
ATOM 670 O O . ILE A 1 83 ? 0.978 17.073 5.990 1.00 73.19 83 ILE A O 1
ATOM 674 N N . PRO A 1 84 ? 0.097 19.068 6.516 1.00 70.31 84 PRO A N 1
ATOM 675 C CA . PRO A 1 84 ? 0.466 18.969 7.914 1.00 70.31 84 PRO A CA 1
ATOM 676 C C . PRO A 1 84 ? -0.538 18.046 8.606 1.00 70.31 84 PRO A C 1
ATOM 678 O O . PRO A 1 84 ? -1.709 18.393 8.762 1.00 70.31 84 PRO A O 1
ATOM 681 N N . LEU A 1 85 ? -0.086 16.862 9.008 1.00 68.62 85 LEU A N 1
ATOM 682 C CA . LEU A 1 85 ? -0.891 15.932 9.783 1.00 68.62 85 LEU A CA 1
ATOM 683 C C . LEU A 1 85 ? -0.191 15.658 11.111 1.00 68.62 85 LEU A C 1
ATOM 685 O O . LEU A 1 85 ? 0.960 15.239 11.133 1.00 68.62 85 LEU A O 1
ATOM 689 N N . SER A 1 86 ? -0.888 15.904 12.217 1.00 67.12 86 SER A N 1
ATOM 690 C CA . SER A 1 86 ? -0.388 15.627 13.561 1.00 67.12 86 SER A CA 1
ATOM 691 C C . SER A 1 86 ? -1.223 14.512 14.164 1.00 67.12 86 SER A C 1
ATOM 693 O O . SER A 1 86 ? -2.446 14.628 14.223 1.00 67.12 86 SER A O 1
ATOM 695 N N . VAL A 1 87 ? -0.572 13.432 14.591 1.00 64.88 87 VAL A N 1
ATOM 696 C CA . VAL A 1 87 ? -1.228 12.329 15.294 1.00 64.88 87 VAL A CA 1
ATOM 697 C C . VAL A 1 87 ? -0.597 12.177 16.669 1.00 64.88 87 VAL A C 1
ATOM 699 O O . VAL A 1 87 ? 0.631 12.090 16.762 1.00 64.88 87 VAL A O 1
ATOM 702 N N . PRO A 1 88 ? -1.401 12.129 17.747 1.00 63.28 88 PRO A N 1
ATOM 703 C CA . PRO A 1 88 ? -0.884 11.909 19.090 1.00 63.28 88 PRO A CA 1
ATOM 704 C C . PRO A 1 88 ? 0.026 10.673 19.152 1.00 63.28 88 PRO A C 1
ATOM 706 O O . PRO A 1 88 ? -0.341 9.591 18.703 1.00 63.28 88 PRO A O 1
ATOM 709 N N . GLY A 1 89 ? 1.234 10.834 19.698 1.00 62.44 89 GLY A N 1
ATOM 710 C CA . GLY A 1 89 ? 2.206 9.740 19.835 1.00 62.44 89 GLY A CA 1
ATOM 711 C C . GLY A 1 89 ? 3.022 9.415 18.576 1.00 62.44 89 GLY A C 1
ATOM 712 O O . GLY A 1 89 ? 3.873 8.527 18.622 1.00 62.44 89 GLY A O 1
ATOM 713 N N . LEU A 1 90 ? 2.826 10.143 17.474 1.00 61.53 90 LEU A N 1
ATOM 714 C CA . LEU A 1 90 ? 3.618 10.025 16.253 1.00 61.53 90 LEU A CA 1
ATOM 715 C C . LEU A 1 90 ? 4.186 11.403 15.878 1.00 61.53 90 LEU A C 1
ATOM 717 O O . LEU A 1 90 ? 3.446 12.312 15.515 1.00 61.53 90 LEU A O 1
ATOM 721 N N . SER A 1 91 ? 5.514 11.561 15.937 1.00 51.56 91 SER A N 1
ATOM 722 C CA . SER A 1 91 ? 6.185 12.726 15.343 1.00 51.56 91 SER A CA 1
ATOM 723 C C . SER A 1 91 ? 6.145 12.589 13.827 1.00 51.56 91 SER A C 1
ATOM 725 O O . SER A 1 91 ? 7.060 12.024 13.227 1.00 51.56 91 SER A O 1
ATOM 727 N N . VAL A 1 92 ? 5.064 13.056 13.214 1.00 55.81 92 VAL A N 1
ATOM 728 C CA . VAL A 1 92 ? 4.940 13.100 11.758 1.00 55.81 92 VAL A CA 1
ATOM 729 C C . VAL A 1 92 ? 5.260 14.519 11.307 1.00 55.81 92 VAL A C 1
ATOM 731 O O . VAL A 1 92 ? 4.683 15.487 11.800 1.00 55.81 92 VAL A O 1
ATOM 734 N N . GLY A 1 93 ? 6.228 14.646 10.401 1.00 60.53 93 GLY A N 1
ATOM 735 C CA . GLY A 1 93 ? 6.379 15.856 9.598 1.00 60.53 93 GLY A CA 1
ATOM 736 C C . GLY A 1 93 ? 5.200 16.009 8.624 1.00 60.53 93 GLY A C 1
ATOM 737 O O . GLY A 1 93 ? 4.201 15.299 8.743 1.00 60.53 93 GLY A O 1
ATOM 738 N N . PRO A 1 94 ? 5.278 16.922 7.643 1.00 65.25 94 PRO A N 1
ATOM 739 C CA . PRO A 1 94 ? 4.316 16.919 6.543 1.00 65.25 94 PRO A CA 1
ATOM 740 C C . PRO A 1 94 ? 4.248 15.522 5.899 1.00 65.25 94 PRO A C 1
ATOM 742 O O . PRO A 1 94 ? 5.292 14.932 5.627 1.00 65.25 94 PRO A O 1
ATOM 745 N N . THR A 1 95 ? 3.028 15.010 5.698 1.00 69.44 95 THR A N 1
ATOM 746 C CA . THR A 1 95 ? 2.756 13.691 5.101 1.00 69.44 95 THR A CA 1
ATOM 747 C C . THR A 1 95 ? 2.152 13.856 3.710 1.00 69.44 95 THR A C 1
ATOM 749 O O . THR A 1 95 ? 1.428 14.826 3.459 1.00 69.44 95 THR A O 1
ATOM 752 N N . THR A 1 96 ? 2.428 12.925 2.799 1.00 73.31 96 THR A N 1
ATOM 753 C CA . THR A 1 96 ? 1.977 13.011 1.399 1.00 73.31 96 THR A CA 1
ATOM 754 C C . THR A 1 96 ? 0.727 12.161 1.153 1.00 73.31 96 THR A C 1
ATOM 756 O O . THR A 1 96 ? 0.817 10.965 0.876 1.00 73.31 96 THR A O 1
ATOM 759 N N . VAL A 1 97 ? -0.461 12.765 1.160 1.00 72.19 97 VAL A N 1
ATOM 760 C CA . VAL A 1 97 ? -1.725 12.040 0.915 1.00 72.19 97 VAL A CA 1
ATOM 761 C C . VAL A 1 97 ? -2.195 12.148 -0.535 1.00 72.19 97 VAL A C 1
ATOM 763 O O . VAL A 1 97 ? -1.848 13.105 -1.220 1.00 72.19 97 VAL A O 1
ATOM 766 N N . PRO A 1 98 ? -3.027 11.221 -1.025 1.00 74.62 98 PRO A N 1
ATOM 767 C CA . PRO A 1 98 ? -3.760 11.383 -2.273 1.00 74.62 98 PRO A CA 1
ATOM 768 C C . PRO A 1 98 ? -4.631 12.641 -2.318 1.00 74.62 98 PRO A C 1
ATOM 770 O O . PRO A 1 98 ? -5.313 12.963 -1.351 1.00 74.62 98 PRO A O 1
ATOM 773 N N . ASP A 1 99 ? -4.654 13.341 -3.449 1.00 74.12 99 ASP A N 1
ATOM 774 C CA . ASP A 1 99 ? -5.398 14.603 -3.576 1.00 74.12 99 ASP A CA 1
ATOM 775 C C . ASP A 1 99 ? -6.919 14.361 -3.601 1.00 74.12 99 ASP A C 1
ATOM 777 O O . ASP A 1 99 ? -7.676 15.043 -2.914 1.00 74.12 99 ASP A O 1
ATOM 781 N N . ALA A 1 100 ? -7.374 13.310 -4.298 1.00 72.75 100 ALA A N 1
ATOM 782 C CA . ALA A 1 100 ? -8.793 12.938 -4.346 1.00 72.75 100 ALA A CA 1
ATOM 783 C C . ALA A 1 100 ? -9.360 12.569 -2.962 1.00 72.75 100 ALA A C 1
ATOM 78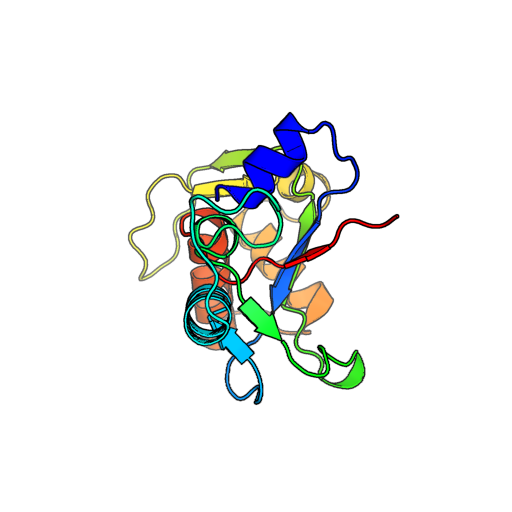5 O O . ALA A 1 100 ? -10.511 12.865 -2.654 1.00 72.75 100 ALA A O 1
ATOM 786 N N . PHE A 1 101 ? -8.530 12.007 -2.074 1.00 73.25 101 PHE A N 1
ATOM 787 C CA 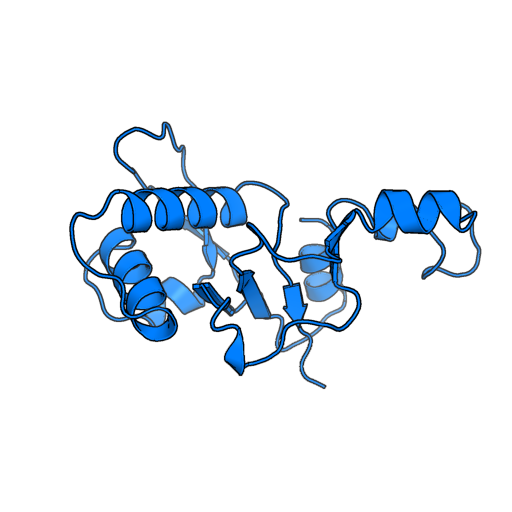. PHE A 1 101 ? -8.919 11.723 -0.690 1.00 73.25 101 PHE A CA 1
ATOM 788 C C . PHE A 1 101 ? -9.367 12.987 0.062 1.00 73.25 101 PHE A C 1
ATOM 790 O O . PHE A 1 101 ? -10.309 12.945 0.855 1.00 73.25 101 PHE A O 1
ATOM 797 N N . ILE A 1 102 ? -8.730 14.128 -0.211 1.00 68.75 102 ILE A N 1
ATOM 798 C CA . ILE A 1 102 ? -9.096 15.406 0.404 1.00 68.75 102 ILE A CA 1
ATOM 799 C C . ILE A 1 102 ? -10.456 15.895 -0.101 1.00 68.75 102 ILE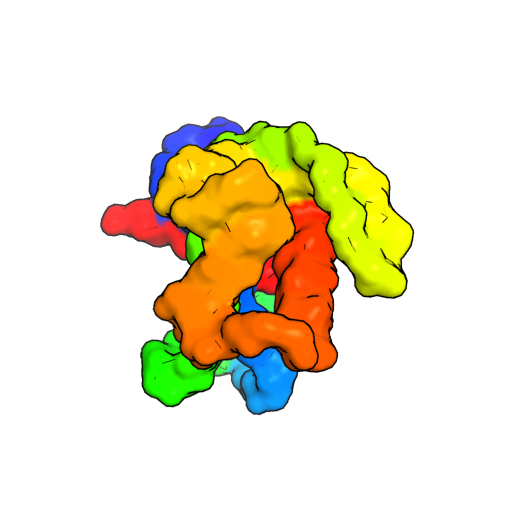 A C 1
ATOM 801 O O . ILE A 1 102 ? -11.198 16.497 0.676 1.00 68.75 102 ILE A O 1
ATOM 805 N N . ALA A 1 103 ? -10.807 15.634 -1.358 1.00 72.56 103 ALA A N 1
ATOM 806 C CA . ALA A 1 103 ? -12.063 16.091 -1.946 1.00 72.56 103 ALA A CA 1
ATOM 807 C C . ALA A 1 103 ? -13.252 15.187 -1.580 1.00 72.56 103 ALA A C 1
ATOM 809 O O . ALA A 1 103 ? -14.297 15.688 -1.166 1.00 72.56 103 ALA A O 1
ATOM 810 N N . ASP A 1 104 ? -13.076 13.870 -1.680 1.00 76.81 104 ASP A N 1
ATOM 811 C CA . ASP A 1 104 ? -14.204 12.934 -1.780 1.00 76.81 104 ASP A CA 1
ATOM 812 C C . ASP A 1 104 ? -14.684 12.392 -0.430 1.00 76.81 104 ASP A C 1
ATOM 814 O O . ASP A 1 104 ? -15.809 11.904 -0.306 1.00 76.81 104 ASP A O 1
ATOM 818 N N . VAL A 1 105 ? -13.847 12.475 0.606 1.00 80.50 105 VAL A N 1
ATOM 819 C CA . VAL A 1 105 ? -14.186 11.942 1.927 1.00 80.50 105 VAL A CA 1
ATOM 820 C C . VAL A 1 105 ? -14.822 13.034 2.787 1.00 80.50 105 VAL A C 1
ATOM 822 O O . VAL A 1 105 ? -14.218 14.098 2.952 1.00 80.50 105 VAL A O 1
ATOM 825 N N . PRO A 1 106 ? -16.014 12.819 3.372 1.00 81.50 106 PRO A N 1
ATOM 826 C CA . PRO A 1 106 ? -16.623 13.797 4.267 1.00 81.50 106 PRO A CA 1
ATOM 827 C C . PRO A 1 106 ? -15.757 14.015 5.517 1.00 81.50 106 PRO A C 1
ATOM 829 O O . PRO A 1 106 ? -15.147 13.082 6.036 1.00 81.50 106 PRO A O 1
ATOM 832 N N . GLY A 1 107 ? -15.705 15.254 6.006 1.00 83.88 107 GLY A N 1
ATOM 833 C CA . GLY A 1 107 ? -14.916 15.652 7.177 1.00 83.88 107 GLY A CA 1
ATOM 834 C C . GLY A 1 107 ? -14.358 17.066 7.033 1.00 83.88 107 GLY A C 1
ATOM 835 O O . GLY A 1 107 ? -14.091 17.518 5.915 1.00 83.88 107 GLY A O 1
ATOM 836 N N . ASN A 1 108 ? -14.189 17.761 8.156 1.00 84.44 108 ASN A N 1
ATOM 837 C CA . ASN A 1 108 ? -13.672 19.132 8.206 1.00 84.44 108 ASN A CA 1
ATOM 838 C C . ASN A 1 108 ? -12.146 19.162 8.320 1.00 84.44 108 ASN A C 1
ATOM 840 O O . ASN A 1 108 ? -11.506 20.111 7.871 1.00 84.44 108 ASN A O 1
ATOM 844 N N . THR A 1 109 ? -11.557 18.117 8.901 1.00 83.44 109 THR A N 1
ATOM 845 C CA . THR A 1 109 ? -10.105 17.957 9.032 1.00 83.44 109 THR A CA 1
ATOM 846 C C . THR A 1 109 ? -9.629 16.716 8.284 1.00 83.44 109 THR A C 1
ATOM 848 O O . THR A 1 109 ? -10.400 15.793 8.023 1.00 83.44 109 THR A O 1
ATOM 851 N N . VAL A 1 110 ? -8.342 16.658 7.931 1.00 78.12 110 VAL A N 1
ATOM 852 C CA . VAL A 1 110 ? -7.782 15.455 7.293 1.00 78.12 110 VAL A CA 1
ATOM 853 C C . VAL A 1 110 ? -7.860 14.250 8.234 1.00 78.12 110 VAL A C 1
ATOM 855 O O . VAL A 1 110 ? -8.144 13.141 7.792 1.00 78.12 110 VAL A O 1
ATOM 858 N N . GLN A 1 111 ? -7.669 14.466 9.534 1.00 79.06 111 GLN A N 1
ATOM 859 C CA . GLN A 1 111 ? -7.817 13.410 10.527 1.00 79.06 111 GLN A CA 1
ATOM 860 C C . GLN A 1 111 ? -9.244 12.844 10.530 1.00 79.06 111 GLN A C 1
ATOM 862 O O . GLN A 1 111 ? -9.411 11.636 10.398 1.00 79.06 111 GLN A O 1
ATOM 867 N N . GLU A 1 112 ? -10.271 13.699 10.563 1.00 83.00 112 GLU A N 1
ATOM 868 C CA . GLU A 1 112 ? -11.671 13.261 10.461 1.00 83.00 112 GLU A CA 1
ATOM 869 C C . GLU A 1 112 ? -11.946 12.513 9.152 1.00 83.00 112 GLU A C 1
ATOM 871 O O . GLU A 1 112 ? -12.666 11.516 9.142 1.00 83.00 112 GLU A O 1
ATOM 876 N N . LYS A 1 113 ? -11.354 12.959 8.038 1.00 85.75 113 LYS A N 1
ATOM 877 C CA . LYS A 1 113 ? -11.451 12.250 6.756 1.00 85.75 113 LYS A CA 1
ATOM 878 C C . LYS A 1 113 ? -10.804 10.862 6.837 1.00 85.75 113 LYS A C 1
ATOM 880 O O . LYS A 1 113 ? -11.371 9.901 6.325 1.00 85.75 113 LYS A O 1
ATOM 885 N N . LEU A 1 114 ? -9.651 10.718 7.496 1.00 80.62 114 LEU A N 1
ATOM 886 C CA . LEU A 1 114 ? -8.990 9.417 7.677 1.00 80.62 114 LEU A CA 1
ATOM 887 C C . LEU A 1 114 ? -9.847 8.486 8.537 1.00 80.62 114 LEU A C 1
ATOM 889 O O . LEU A 1 114 ? -10.052 7.332 8.168 1.00 80.62 114 LEU A O 1
ATOM 893 N N . GLU A 1 115 ? -10.401 9.000 9.632 1.00 83.38 115 GLU A N 1
ATOM 894 C CA . GLU A 1 115 ? -11.317 8.259 10.501 1.00 83.38 115 GLU A CA 1
ATOM 895 C C . GLU A 1 115 ? -12.566 7.798 9.746 1.00 83.38 115 GLU A C 1
ATOM 897 O O . GLU A 1 115 ? -12.933 6.625 9.815 1.00 83.38 115 GLU A O 1
ATOM 902 N N . ASN A 1 116 ? -13.191 8.688 8.971 1.00 86.25 116 ASN A N 1
ATOM 903 C CA . ASN A 1 116 ? -14.368 8.356 8.172 1.00 86.25 116 ASN A CA 1
ATOM 904 C C . ASN A 1 116 ? -14.044 7.324 7.083 1.00 86.25 116 ASN A C 1
ATOM 906 O O . ASN A 1 116 ? -14.839 6.413 6.865 1.00 86.25 116 ASN A O 1
ATOM 910 N N . MET A 1 117 ? -12.876 7.409 6.438 1.00 84.06 117 MET A N 1
ATOM 911 C CA . MET A 1 117 ? -12.417 6.406 5.469 1.00 84.06 117 MET A CA 1
ATOM 912 C C . MET A 1 117 ? -12.254 5.023 6.107 1.00 84.06 117 MET A C 1
ATOM 914 O O . MET A 1 117 ? -12.780 4.041 5.582 1.00 84.06 117 MET A O 1
ATOM 918 N N . ILE A 1 118 ? -11.589 4.944 7.262 1.00 80.69 118 ILE A N 1
ATOM 919 C CA . ILE A 1 118 ? -11.449 3.689 8.013 1.00 80.69 118 ILE A CA 1
ATOM 920 C C . ILE A 1 118 ? -12.831 3.157 8.401 1.00 80.69 118 ILE A C 1
ATOM 922 O O . ILE A 1 118 ? -13.116 1.972 8.211 1.00 80.69 118 ILE A O 1
ATOM 926 N N . TYR A 1 119 ? -13.711 4.024 8.903 1.00 84.81 119 TYR A N 1
ATOM 927 C CA . TYR A 1 119 ? -15.060 3.650 9.313 1.00 84.81 119 TYR A CA 1
ATOM 928 C C . TYR A 1 119 ? -15.888 3.083 8.152 1.00 84.81 119 TYR A C 1
ATOM 930 O O . TYR A 1 119 ? -16.535 2.052 8.326 1.00 84.81 119 TYR A O 1
ATOM 938 N N . MET A 1 120 ? -15.822 3.686 6.960 1.00 83.38 120 MET A N 1
ATOM 939 C CA . MET A 1 120 ? -16.548 3.217 5.769 1.00 83.38 120 MET A CA 1
ATOM 940 C C . MET A 1 120 ? -16.197 1.777 5.366 1.00 83.38 120 MET A C 1
ATOM 942 O O . MET A 1 120 ? -17.037 1.093 4.785 1.00 83.38 120 MET A O 1
ATOM 946 N N . HIS A 1 121 ? -14.984 1.308 5.672 1.00 78.94 121 HIS A N 1
ATOM 947 C CA . HIS A 1 121 ? -14.519 -0.026 5.280 1.00 78.94 121 HIS A CA 1
ATOM 948 C C . HIS A 1 121 ? -14.455 -1.040 6.426 1.00 78.94 121 HIS A C 1
ATOM 950 O O . HIS A 1 121 ? -14.530 -2.240 6.173 1.00 78.94 121 HIS A O 1
ATOM 956 N N . THR A 1 122 ? -14.345 -0.579 7.674 1.00 76.31 122 THR A N 1
ATOM 957 C CA . THR A 1 122 ? -14.132 -1.451 8.843 1.00 76.31 122 THR A CA 1
ATOM 958 C C . THR A 1 122 ? -15.228 -1.350 9.904 1.00 76.31 122 THR A C 1
ATOM 960 O O . THR A 1 122 ? -15.316 -2.215 10.771 1.00 76.31 122 THR A O 1
ATOM 963 N N . GLY A 1 123 ? -16.049 -0.295 9.879 1.00 81.69 123 GLY A N 1
ATOM 964 C CA . GLY A 1 123 ? -17.025 0.007 10.930 1.00 81.69 123 GLY A CA 1
ATOM 965 C C . GLY A 1 123 ? -16.418 0.524 12.244 1.00 81.69 123 GLY A C 1
ATOM 966 O O . GLY A 1 123 ? -17.158 0.751 13.201 1.00 81.69 123 GLY A O 1
ATOM 967 N N . ILE A 1 124 ? -15.100 0.744 12.314 1.00 79.44 124 ILE A N 1
ATOM 968 C CA . ILE A 1 124 ? -14.400 1.226 13.517 1.00 79.44 124 ILE A CA 1
ATOM 969 C C . ILE A 1 124 ? -14.471 2.758 13.595 1.00 79.44 124 ILE A C 1
ATOM 971 O O . ILE A 1 124 ? -14.138 3.438 12.626 1.00 79.44 124 ILE A O 1
ATOM 975 N N . ARG A 1 125 ? -14.878 3.316 14.745 1.00 79.56 125 ARG A N 1
ATOM 976 C CA . ARG A 1 125 ? -14.954 4.771 14.989 1.00 79.56 125 ARG A CA 1
ATOM 977 C C . ARG A 1 125 ? -14.670 5.123 16.451 1.00 79.56 125 ARG A C 1
ATOM 979 O O . ARG A 1 125 ? -14.873 4.295 17.335 1.00 79.56 125 ARG A O 1
ATOM 986 N N . GLY A 1 126 ? -14.286 6.376 16.694 1.00 69.75 126 GLY A N 1
ATOM 987 C CA . GLY A 1 126 ? -14.108 6.945 18.031 1.00 69.75 126 GLY A CA 1
ATOM 988 C C . GLY A 1 126 ? -12.739 6.637 18.629 1.00 69.75 126 GLY A C 1
ATOM 989 O O . GLY A 1 126 ? -11.854 6.121 17.954 1.00 69.75 126 GLY A O 1
ATOM 990 N N . GLU A 1 127 ? -12.556 6.943 19.910 1.00 67.50 127 GLU A N 1
ATOM 991 C CA . GLU A 1 127 ? -11.260 6.791 20.578 1.00 67.50 127 GLU A CA 1
ATOM 992 C C . GLU A 1 127 ? -10.963 5.332 20.940 1.00 67.50 127 GLU A C 1
ATOM 994 O O . GLU A 1 127 ? -11.048 4.913 22.091 1.00 67.50 127 GLU A O 1
ATOM 999 N N . SER A 1 128 ? -10.622 4.534 19.932 1.00 73.12 128 SER A N 1
ATOM 1000 C CA . SER A 1 128 ? -10.048 3.207 20.134 1.00 73.12 128 SER A CA 1
ATOM 1001 C C . SER A 1 128 ? -8.557 3.238 19.818 1.00 73.12 128 SER A C 1
ATOM 1003 O O . SER A 1 128 ? -8.130 3.834 18.827 1.00 73.12 128 SER A O 1
ATOM 1005 N N . GLU A 1 129 ? -7.749 2.545 20.623 1.00 71.06 129 GLU A N 1
ATOM 1006 C CA . GLU A 1 129 ? -6.325 2.332 20.321 1.00 71.06 129 GLU A CA 1
ATOM 1007 C C . GLU A 1 129 ? -6.131 1.715 18.928 1.00 71.06 129 GLU A C 1
ATOM 1009 O O . GLU A 1 129 ? -5.165 2.012 18.228 1.00 71.06 129 GLU A O 1
ATOM 1014 N N . GLN A 1 130 ? -7.093 0.896 18.491 1.00 70.69 130 GLN A N 1
ATOM 1015 C CA . GLN A 1 130 ? -7.115 0.305 17.160 1.00 70.69 130 GLN A CA 1
ATOM 1016 C C . GLN A 1 130 ? -7.252 1.360 16.056 1.00 70.69 130 GLN A C 1
ATOM 1018 O O . GLN A 1 130 ? -6.533 1.272 15.063 1.00 70.69 130 GLN A O 1
ATOM 1023 N N . LEU A 1 131 ? -8.122 2.363 16.215 1.00 74.19 131 LEU A N 1
ATOM 1024 C CA . LEU A 1 131 ? -8.273 3.443 15.238 1.00 74.19 131 LEU A CA 1
ATOM 1025 C C . LEU A 1 131 ? -6.987 4.264 15.121 1.00 74.19 131 LEU A C 1
ATOM 1027 O O . LEU A 1 131 ? -6.514 4.508 14.015 1.00 74.19 131 LEU A O 1
ATOM 1031 N N . TRP A 1 132 ? -6.369 4.616 16.247 1.00 75.12 132 TRP A N 1
ATOM 1032 C CA . TRP A 1 132 ? -5.109 5.362 16.245 1.00 75.12 132 TRP A CA 1
ATOM 1033 C C . TRP A 1 132 ? -3.949 4.570 15.647 1.00 75.12 132 TRP A C 1
ATOM 1035 O O . TRP A 1 132 ? -3.154 5.117 14.879 1.00 75.12 132 TRP A O 1
ATOM 1045 N N . TYR A 1 133 ? -3.885 3.267 15.925 1.00 73.69 133 TYR A N 1
ATOM 1046 C CA . TYR A 1 133 ? -2.940 2.366 15.275 1.00 73.69 133 TYR A CA 1
ATOM 1047 C C . TYR A 1 133 ? -3.148 2.335 13.755 1.00 73.69 133 TYR A C 1
ATOM 1049 O O . TYR A 1 133 ? -2.183 2.459 13.001 1.00 73.69 133 TYR A O 1
ATOM 1057 N N . LEU A 1 134 ? -4.399 2.232 13.296 1.00 72.69 134 LEU A N 1
ATOM 1058 C CA . LEU A 1 134 ? -4.751 2.229 11.874 1.00 72.69 134 LEU A CA 1
ATOM 1059 C C . LEU A 1 134 ? -4.392 3.546 11.182 1.00 72.69 134 LEU A C 1
ATOM 1061 O O . LEU A 1 134 ? -3.766 3.520 10.124 1.00 72.69 134 LEU A O 1
ATOM 1065 N N . ILE A 1 135 ? -4.711 4.683 11.800 1.00 75.31 135 ILE A N 1
ATOM 1066 C CA . ILE A 1 135 ? -4.340 6.012 11.300 1.00 75.31 135 ILE A CA 1
ATOM 1067 C C . ILE A 1 135 ? -2.816 6.131 11.202 1.00 75.31 135 ILE A C 1
ATOM 1069 O O . ILE A 1 135 ? -2.295 6.507 10.153 1.00 75.31 135 ILE A O 1
ATOM 1073 N N . GLY A 1 136 ? -2.083 5.741 12.250 1.00 71.94 136 GLY A N 1
ATOM 1074 C CA . GLY A 1 136 ? -0.620 5.726 12.239 1.00 71.94 136 GLY A CA 1
ATOM 1075 C C . GLY A 1 136 ? -0.044 4.831 11.136 1.00 71.94 136 GLY A C 1
ATOM 1076 O O . GLY A 1 136 ? 0.912 5.213 10.460 1.00 71.94 136 GLY A O 1
ATOM 1077 N N . CYS A 1 137 ? -0.642 3.660 10.905 1.00 67.81 137 CYS A N 1
ATOM 1078 C CA . CYS A 1 137 ? -0.284 2.774 9.799 1.00 67.81 137 CYS A CA 1
ATOM 1079 C C . CYS A 1 137 ? -0.555 3.408 8.428 1.00 67.81 137 CYS A C 1
ATOM 1081 O O . CYS A 1 137 ? 0.275 3.272 7.534 1.00 67.81 137 CYS A O 1
ATOM 1083 N N . MET A 1 138 ? -1.672 4.116 8.257 1.00 70.75 138 MET A N 1
ATOM 1084 C CA . MET A 1 138 ? -2.032 4.766 6.992 1.00 70.75 138 MET A CA 1
ATOM 1085 C C . MET A 1 138 ? -1.126 5.954 6.670 1.00 70.75 138 MET A C 1
ATOM 1087 O O . MET A 1 138 ? -0.699 6.098 5.532 1.00 70.75 138 MET A O 1
ATOM 1091 N N . ILE A 1 139 ? -0.749 6.745 7.672 1.00 68.75 139 ILE A N 1
ATOM 1092 C CA . ILE A 1 139 ? 0.222 7.839 7.520 1.00 68.75 139 ILE A CA 1
ATOM 1093 C C . ILE A 1 139 ? 1.587 7.298 7.124 1.00 68.75 139 ILE A C 1
ATOM 1095 O O . ILE A 1 139 ? 2.200 7.761 6.168 1.00 68.75 139 ILE A O 1
ATOM 1099 N N . LYS A 1 140 ? 2.042 6.238 7.798 1.00 62.41 140 LYS A N 1
ATOM 1100 C CA . LYS A 1 140 ? 3.258 5.549 7.369 1.00 62.41 140 LYS A CA 1
ATOM 1101 C C . LYS A 1 140 ? 3.115 4.987 5.958 1.00 62.41 140 LYS A C 1
ATOM 1103 O O . LYS A 1 140 ? 4.093 5.018 5.230 1.00 62.41 140 LYS A O 1
ATOM 1108 N N . ALA A 1 141 ? 1.945 4.515 5.533 1.00 60.22 141 ALA A N 1
ATOM 1109 C CA . ALA A 1 141 ? 1.742 4.061 4.154 1.00 60.22 141 ALA A CA 1
ATOM 1110 C C . ALA A 1 141 ? 1.845 5.202 3.121 1.00 60.22 141 ALA A C 1
ATOM 1112 O O . ALA A 1 141 ? 2.181 4.952 1.963 1.00 60.22 141 ALA A O 1
ATOM 1113 N N . PHE A 1 142 ? 1.588 6.445 3.531 1.00 62.38 142 PHE A N 1
ATOM 1114 C CA . PHE A 1 142 ? 1.790 7.640 2.714 1.00 62.38 142 PHE A CA 1
ATOM 1115 C C . PHE A 1 142 ? 3.262 8.084 2.658 1.00 62.38 142 PHE A C 1
ATOM 1117 O O . PHE A 1 142 ? 3.745 8.432 1.578 1.00 62.38 142 PHE A O 1
ATOM 1124 N N . ASP A 1 143 ? 3.991 7.978 3.776 1.00 54.28 143 ASP A N 1
ATOM 1125 C CA . ASP A 1 143 ? 5.374 8.476 3.912 1.00 54.28 143 ASP A CA 1
ATOM 1126 C C . ASP A 1 143 ? 6.473 7.421 3.717 1.00 54.28 143 ASP A C 1
ATOM 1128 O O . ASP A 1 143 ? 7.638 7.751 3.484 1.00 54.28 143 ASP A O 1
ATOM 1132 N N . THR A 1 144 ? 6.138 6.136 3.813 1.00 46.72 144 THR A N 1
ATOM 1133 C CA . THR A 1 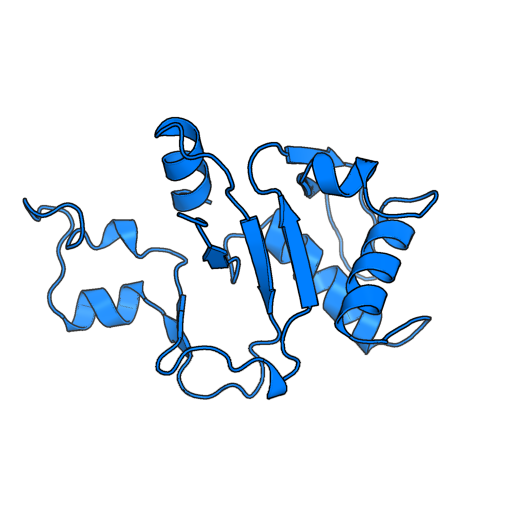144 ? 7.076 5.012 3.697 1.00 46.72 144 THR A CA 1
ATOM 1134 C C . THR A 1 144 ? 6.591 3.987 2.673 1.00 46.72 144 THR A C 1
ATOM 1136 O O . THR A 1 144 ? 5.392 3.855 2.424 1.00 46.72 144 THR A O 1
ATOM 1139 N N . PRO A 1 145 ? 7.505 3.246 2.029 1.00 39.34 145 PRO A N 1
ATOM 1140 C CA . PRO A 1 145 ? 7.141 2.336 0.955 1.00 39.34 145 PRO A CA 1
ATOM 1141 C C . PRO A 1 145 ? 6.670 0.976 1.504 1.00 39.34 145 PRO A C 1
ATOM 1143 O O . PRO A 1 145 ? 7.423 0.021 1.434 1.00 39.34 145 PRO A O 1
ATOM 1146 N N . TRP A 1 146 ? 5.456 0.852 2.065 1.00 39.56 146 TRP A N 1
ATOM 1147 C CA . TRP A 1 146 ? 4.867 -0.462 2.416 1.00 39.56 146 TRP A CA 1
ATOM 1148 C C . TRP A 1 146 ? 3.354 -0.571 2.136 1.00 39.56 146 TRP A C 1
ATOM 1150 O O . TRP A 1 146 ? 2.595 0.383 2.281 1.00 39.56 146 TRP A O 1
ATOM 1160 N N . THR A 1 147 ? 2.944 -1.796 1.774 1.00 41.62 147 THR A N 1
ATOM 1161 C CA . THR A 1 147 ? 1.581 -2.371 1.642 1.00 41.62 147 THR A CA 1
ATOM 1162 C C . THR A 1 147 ? 0.519 -1.531 0.929 1.00 41.62 147 THR A C 1
ATOM 1164 O O . THR A 1 147 ? -0.644 -1.513 1.321 1.00 41.62 147 THR A O 1
ATOM 1167 N N . SER A 1 148 ? 0.899 -0.856 -0.148 1.00 39.56 148 SER A N 1
ATOM 1168 C CA . SER A 1 148 ? -0.054 -0.301 -1.103 1.00 39.56 148 SER A CA 1
ATOM 1169 C C . SER A 1 148 ? -0.158 -1.255 -2.290 1.00 39.56 148 SER A C 1
ATOM 1171 O O . SER A 1 148 ? 0.768 -1.364 -3.091 1.00 39.56 148 SER A O 1
ATOM 1173 N N . PHE A 1 149 ? -1.278 -1.971 -2.416 1.00 44.53 149 PHE A N 1
ATOM 1174 C CA . PHE A 1 149 ? -1.554 -2.674 -3.670 1.00 44.53 149 PHE A CA 1
ATOM 1175 C C . PHE A 1 149 ? -1.918 -1.614 -4.686 1.00 44.53 149 PHE A C 1
ATOM 1177 O O . PHE A 1 149 ? -2.933 -0.935 -4.520 1.00 44.53 149 PHE A O 1
ATOM 1184 N N . VAL A 1 150 ? -1.096 -1.473 -5.721 1.00 39.56 150 VAL A N 1
ATOM 1185 C CA . VAL A 1 150 ? -1.523 -0.748 -6.906 1.00 39.56 150 VAL A CA 1
ATOM 1186 C C . VAL A 1 150 ? -2.334 -1.701 -7.762 1.00 39.56 150 VAL A C 1
ATOM 1188 O O . VAL A 1 150 ? -1.785 -2.514 -8.503 1.00 39.56 150 VAL A O 1
ATOM 1191 N N . VAL A 1 151 ? -3.655 -1.621 -7.639 1.00 37.38 151 VAL A N 1
ATOM 1192 C CA . VAL A 1 151 ? -4.555 -2.343 -8.539 1.00 37.38 151 VAL A CA 1
ATOM 1193 C C . VAL A 1 151 ? -4.806 -1.444 -9.740 1.00 37.38 151 VAL A C 1
ATOM 1195 O O . VAL A 1 151 ? -5.498 -0.435 -9.633 1.00 37.38 151 VAL A O 1
ATOM 1198 N N . VAL A 1 152 ? -4.239 -1.804 -10.891 1.00 28.25 152 VAL A N 1
ATOM 1199 C CA . VAL A 1 152 ? -4.618 -1.196 -12.170 1.00 28.25 152 VAL A CA 1
ATOM 1200 C C . VAL A 1 152 ? -5.897 -1.888 -12.626 1.00 28.25 152 VAL A C 1
ATOM 1202 O O . VAL A 1 152 ? -5.876 -3.074 -12.957 1.00 28.25 152 VAL A O 1
ATOM 1205 N N . ARG A 1 153 ? -7.025 -1.171 -12.625 1.00 25.94 153 ARG A N 1
ATOM 1206 C CA . ARG A 1 153 ? -8.234 -1.660 -13.302 1.00 25.94 153 ARG A CA 1
ATOM 1207 C C . ARG A 1 153 ? -8.030 -1.527 -14.814 1.00 25.94 153 ARG A C 1
ATOM 1209 O O . ARG A 1 153 ? -7.813 -0.416 -15.298 1.00 25.94 153 ARG A O 1
ATOM 1216 N N . HIS A 1 154 ? -8.048 -2.663 -15.511 1.00 29.61 154 HIS A N 1
ATOM 1217 C CA . HIS A 1 154 ? -8.081 -2.743 -16.973 1.00 29.61 154 HIS A CA 1
ATOM 1218 C C . HIS A 1 154 ? -9.465 -2.396 -17.517 1.00 29.61 154 HIS A C 1
ATOM 1220 O O . HIS A 1 154 ? -10.459 -2.750 -16.843 1.00 29.61 154 HIS A O 1
#

Sequence (154 aa):
MKLRQQLITAGRRNIVIVAIWAKGK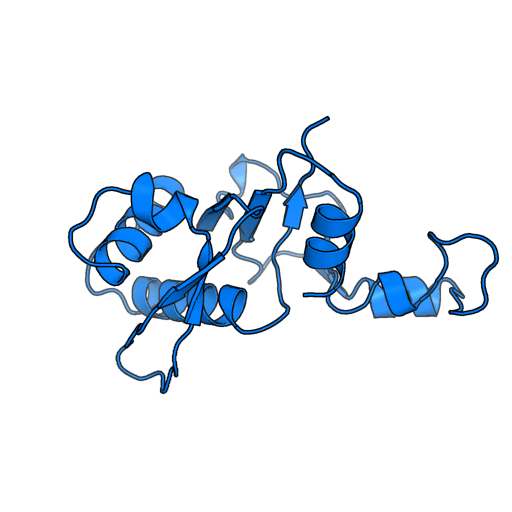CNIYDAYQVAKTLGYQDNSEDARRRLQNHYDEYLVLGGISADEYRLLAVFDGHSTRDIPLSVPGLSVGPTTVPDAFIADVPGNTVQEKLENMIYMHTGIRGESEQLWYLIGCMIKAFDTPWTSFVVVRH

Secondary structure (DSSP, 8-state):
-HHHHHHHHTT---EEEEEE--TT-TTEEEHHHHHHHTT--TT-SSGGG-GGGGTT-EEETT---GGG--EEEEEE-S-EEEEE--BTTB---EEEEEHHHHHHS--SSHHHHHHHHHHHHH---SS-HHHHHHHHHHHHHHHSS-SEEEEE--